Protein AF-A0A497FU48-F1 (afdb_monomer_lite)

Sequence (142 aa):
MNELLNKIKEYREAVRKAKQLGEEIARTIAEAVKPVIPDIKYSVGWAEAGVDTLCFYSDSMDVTKRGRYLAEEFAKSKKSLHDALREAAEKFAEKYVYFEDVVTEIFPKLKGYIDCPYGIHLTYSEAEEVRKLLKQLRGDGE

Secondary structure (DSSP, 8-state):
--HHHHHHHHHHHHHHHHHHHHHHHHHHHHHHHTTT-TT-EEEE--SSS-TT-EEEE-TTTBHHHHTHHHHHHHHH--S-HHHHHHHHHHHHHTTEEEHHHHHHHH-GGGTTSEE-TT-BEEEHHHHHHHHHHHHHHHT---

Radius of gyration: 19.18 Å; chains: 1; bounding box: 49×30×54 Å

Foldseek 3Di:
DDPVVVVVVVVVVVLVVLLVVLCVVLVVLQVLLCVLQVQKDWHQDDPPGDNLAIEIEGPVQQCVVVVPVLVVVVVVDPDDPVVSVVVVVVVLVVFWDWPLVLLCVLVVVCVVRYHHPRTRIDGPVSSVSSNVSSCVVVVVPD

Structure (mmCIF, N/CA/C/O backbone):
data_AF-A0A497FU48-F1
#
_entry.id   AF-A0A497FU48-F1
#
loop_
_atom_site.group_PDB
_atom_site.id
_atom_site.type_symbol
_atom_site.label_atom_id
_atom_site.label_alt_id
_atom_site.label_comp_id
_atom_site.label_asym_id
_atom_site.label_entity_id
_atom_site.label_seq_id
_atom_site.pdbx_PDB_ins_code
_atom_site.Cartn_x
_atom_site.Cartn_y
_atom_site.Cartn_z
_atom_site.occupancy
_atom_site.B_iso_or_equiv
_atom_site.auth_seq_id
_atom_site.auth_comp_id
_atom_site.auth_asym_id
_atom_site.auth_atom_id
_atom_site.pdbx_PDB_model_num
ATOM 1 N N . MET A 1 1 ? -17.727 14.032 35.687 1.00 64.12 1 MET A N 1
ATOM 2 C CA . MET A 1 1 ? -16.733 13.382 34.800 1.00 64.12 1 MET A CA 1
ATOM 3 C C . MET A 1 1 ? -16.087 14.482 33.968 1.00 64.12 1 MET A C 1
ATOM 5 O O . MET A 1 1 ? -16.825 15.304 33.449 1.00 64.12 1 MET A O 1
ATOM 9 N N . ASN A 1 2 ? -14.755 14.590 33.953 1.00 90.00 2 ASN A N 1
ATOM 10 C CA . ASN A 1 2 ? -14.038 15.715 33.334 1.00 90.00 2 ASN A CA 1
ATOM 11 C C . ASN A 1 2 ? -14.168 15.659 31.797 1.00 90.00 2 ASN A C 1
ATOM 13 O O . ASN A 1 2 ? -13.774 14.663 31.195 1.00 90.00 2 ASN A O 1
ATOM 17 N N . GLU A 1 3 ? -14.710 16.709 31.174 1.00 95.62 3 GLU A N 1
ATOM 18 C CA . GLU A 1 3 ? -14.955 16.799 29.724 1.00 95.62 3 GLU A CA 1
ATOM 19 C C . GLU A 1 3 ? -13.692 16.517 28.896 1.00 95.62 3 GLU A C 1
ATOM 21 O O . GLU A 1 3 ? -13.741 15.795 27.899 1.00 95.62 3 GLU A O 1
ATOM 26 N N . LEU A 1 4 ? -12.537 17.011 29.352 1.00 96.56 4 LEU A N 1
ATOM 27 C CA . LEU A 1 4 ? -11.259 16.778 28.684 1.00 96.56 4 LEU A CA 1
ATOM 28 C C . LEU A 1 4 ? -10.878 15.290 28.679 1.00 96.56 4 LEU A C 1
ATOM 30 O O . LEU A 1 4 ? -10.379 14.790 27.674 1.00 96.56 4 LEU A O 1
ATOM 34 N N . LEU A 1 5 ? -11.146 14.559 29.768 1.00 97.06 5 LEU A N 1
ATOM 35 C CA . LEU A 1 5 ? -10.840 13.125 29.843 1.00 97.06 5 LEU A CA 1
ATOM 36 C C . LEU A 1 5 ? -11.694 12.310 28.864 1.00 97.06 5 LEU A C 1
ATOM 38 O O . LEU A 1 5 ? -11.187 11.358 28.271 1.00 97.06 5 LEU A O 1
ATOM 42 N N . ASN A 1 6 ? -12.953 12.702 28.650 1.00 96.69 6 ASN A N 1
ATOM 43 C CA . ASN A 1 6 ? -13.811 12.065 27.648 1.00 96.69 6 ASN A CA 1
ATOM 44 C C . ASN A 1 6 ? -13.285 12.323 26.231 1.00 96.69 6 ASN A C 1
ATOM 46 O O . ASN A 1 6 ? -13.096 11.372 25.478 1.00 96.69 6 ASN A O 1
ATOM 50 N N . LYS A 1 7 ? -12.932 13.575 25.907 1.00 97.88 7 LYS A N 1
ATOM 51 C CA . LYS A 1 7 ? -12.340 13.929 24.604 1.00 97.88 7 LYS A CA 1
ATOM 52 C C . LYS A 1 7 ? -11.029 13.185 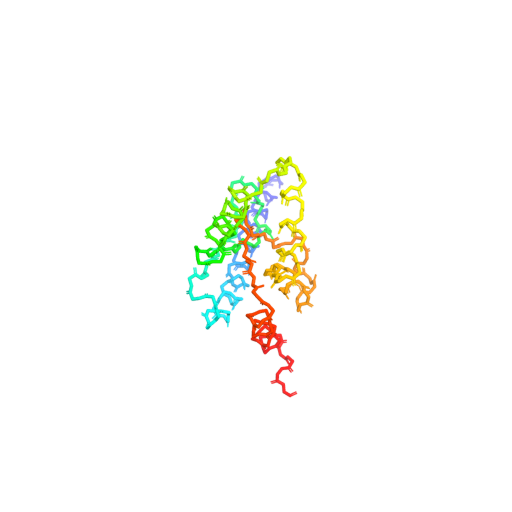24.336 1.00 97.88 7 LYS A C 1
ATOM 54 O O . LYS A 1 7 ? -10.812 12.698 23.232 1.00 97.88 7 LYS A O 1
ATOM 59 N N . ILE A 1 8 ? -10.168 13.033 25.347 1.00 97.94 8 ILE A N 1
ATOM 60 C CA . ILE A 1 8 ? -8.929 12.242 25.234 1.00 97.94 8 ILE A CA 1
ATOM 61 C C . ILE A 1 8 ? -9.243 10.768 24.945 1.00 97.94 8 ILE A C 1
ATOM 63 O O . ILE A 1 8 ? -8.560 10.140 24.135 1.00 97.94 8 ILE A O 1
ATOM 67 N N . LYS A 1 9 ? -10.265 10.199 25.594 1.00 97.75 9 LYS A N 1
ATOM 68 C CA . LYS A 1 9 ? -10.692 8.817 25.346 1.00 97.75 9 LYS A CA 1
ATOM 69 C C . LYS A 1 9 ? -11.194 8.641 23.910 1.00 97.75 9 LYS A C 1
ATOM 71 O O . LYS A 1 9 ? -10.703 7.751 23.220 1.00 97.75 9 LYS A O 1
ATOM 76 N N . GLU A 1 10 ? -12.093 9.512 23.459 1.00 97.94 10 GLU A N 1
ATOM 77 C CA . GLU A 1 10 ? -12.638 9.498 22.095 1.00 97.94 10 GLU A CA 1
ATOM 78 C C . GLU A 1 10 ? -11.531 9.640 21.044 1.00 97.94 10 GLU A C 1
ATOM 80 O O . GLU A 1 10 ? -11.474 8.867 20.089 1.00 97.94 10 GLU A O 1
ATOM 85 N N . TYR A 1 11 ? -10.585 10.560 21.260 1.00 97.38 11 TYR A N 1
ATOM 86 C CA . TYR A 1 11 ? -9.424 10.726 20.386 1.00 97.38 11 TYR A CA 1
ATOM 87 C C . TYR A 1 11 ? -8.598 9.435 20.275 1.00 97.38 11 TYR A C 1
ATOM 89 O O . TYR A 1 11 ? -8.271 8.996 19.174 1.00 97.38 11 TYR A O 1
ATOM 97 N N . ARG A 1 12 ? -8.291 8.774 21.400 1.00 97.44 12 ARG A N 1
ATOM 98 C CA . ARG A 1 12 ? -7.524 7.515 21.390 1.00 97.44 12 ARG A CA 1
ATOM 99 C C . ARG A 1 12 ? -8.262 6.383 20.679 1.00 97.44 12 ARG A C 1
ATOM 101 O O . ARG A 1 12 ? -7.623 5.558 20.027 1.00 97.44 12 ARG A O 1
ATOM 108 N N . GLU A 1 13 ? -9.582 6.324 20.819 1.00 97.88 13 GLU A N 1
ATOM 109 C CA . GLU A 1 13 ? -10.419 5.349 20.117 1.00 97.88 13 GLU A CA 1
ATOM 110 C C . GLU A 1 13 ? -10.430 5.613 18.607 1.00 97.88 13 GLU A C 1
ATOM 112 O O . GLU A 1 13 ? -10.241 4.675 17.831 1.00 97.88 13 GLU A O 1
ATOM 117 N N . ALA A 1 14 ? -10.542 6.877 18.189 1.00 97.31 14 ALA A N 1
ATOM 118 C CA . ALA A 1 14 ? -10.461 7.270 16.786 1.00 97.31 14 ALA A CA 1
ATOM 119 C C . ALA A 1 14 ? -9.098 6.922 16.166 1.00 97.31 14 ALA A C 1
ATOM 121 O O . ALA A 1 14 ? -9.054 6.304 15.106 1.00 97.31 14 ALA A O 1
ATOM 122 N N . VAL A 1 15 ? -7.993 7.227 16.857 1.00 96.56 15 VAL A N 1
ATOM 123 C CA . VAL A 1 15 ? -6.630 6.871 16.417 1.00 96.56 15 VAL A CA 1
ATOM 124 C C . VAL A 1 15 ? -6.470 5.355 16.281 1.00 96.56 15 VAL A C 1
ATOM 126 O O . VAL A 1 15 ? -5.935 4.876 15.283 1.00 96.56 15 VAL A O 1
ATOM 129 N N . ARG A 1 16 ? -6.969 4.573 17.251 1.00 95.94 16 ARG A N 1
ATOM 130 C CA . ARG A 1 16 ? -6.937 3.104 17.167 1.00 95.94 16 ARG A CA 1
ATOM 131 C C . ARG A 1 16 ? -7.724 2.600 15.958 1.00 95.94 16 ARG A C 1
ATOM 133 O O . ARG A 1 16 ? -7.231 1.728 15.250 1.00 95.94 16 ARG A O 1
ATOM 140 N N . LYS A 1 17 ? -8.919 3.144 15.725 1.00 97.12 17 LYS A N 1
ATOM 141 C CA . LYS A 1 17 ? -9.769 2.752 14.598 1.00 97.12 17 LYS A CA 1
ATOM 142 C C . LYS A 1 17 ? -9.131 3.110 13.254 1.00 97.12 17 LYS A C 1
ATOM 144 O O . LYS A 1 17 ? -9.146 2.281 12.351 1.00 97.12 17 LYS A O 1
ATOM 149 N N . ALA A 1 18 ? -8.544 4.302 13.139 1.00 96.19 18 ALA A N 1
ATOM 150 C CA . ALA A 1 18 ? -7.810 4.723 11.947 1.00 96.19 18 ALA A CA 1
ATOM 151 C C . ALA A 1 18 ? -6.657 3.759 11.646 1.00 96.19 18 ALA A C 1
ATOM 153 O O . ALA A 1 18 ? -6.554 3.264 10.529 1.00 96.19 18 ALA A O 1
ATOM 154 N N . LYS A 1 19 ? -5.868 3.401 12.668 1.00 95.88 19 LYS A N 1
ATOM 155 C CA . LYS A 1 19 ? -4.775 2.436 12.527 1.00 95.88 19 LYS A CA 1
ATOM 156 C C . LYS A 1 19 ? -5.257 1.057 12.072 1.00 95.88 19 LYS A C 1
ATOM 158 O O . LYS A 1 19 ? -4.681 0.503 11.148 1.00 95.88 19 LYS A O 1
ATOM 163 N N . GLN A 1 20 ? -6.312 0.522 12.689 1.00 96.44 20 GLN A N 1
ATOM 164 C CA . GLN A 1 20 ? -6.870 -0.786 12.320 1.00 96.44 20 GLN A CA 1
ATOM 165 C C . GLN A 1 20 ? -7.344 -0.813 10.863 1.00 96.44 20 GLN A C 1
ATOM 167 O O . GLN A 1 20 ? -6.958 -1.699 10.108 1.00 96.44 20 GLN A O 1
ATOM 172 N N . LEU A 1 21 ? -8.119 0.194 10.448 1.00 97.56 21 LEU A N 1
ATOM 173 C CA . LEU A 1 21 ? -8.589 0.299 9.066 1.00 97.56 21 LEU A CA 1
ATOM 174 C C . LEU A 1 21 ? -7.426 0.485 8.088 1.00 97.56 21 LEU A C 1
ATOM 176 O O . LEU A 1 21 ? -7.402 -0.147 7.036 1.00 97.56 21 LEU A O 1
ATOM 180 N N . GLY A 1 22 ? -6.443 1.316 8.438 1.00 97.25 22 GLY A N 1
ATOM 181 C CA . GLY A 1 22 ? -5.246 1.501 7.626 1.00 97.25 22 GLY A CA 1
ATOM 182 C C . GLY A 1 22 ? -4.453 0.205 7.458 1.00 97.25 22 GLY A C 1
ATOM 183 O O . GLY A 1 22 ? -4.027 -0.109 6.351 1.00 97.25 22 GLY A O 1
ATOM 184 N N . GLU A 1 23 ? -4.299 -0.585 8.525 1.00 97.12 23 GLU A N 1
ATOM 185 C CA . GLU A 1 23 ? -3.592 -1.869 8.486 1.00 97.12 23 GLU A CA 1
ATOM 186 C C . GLU A 1 23 ? -4.331 -2.870 7.597 1.00 97.12 23 GLU A C 1
ATOM 188 O O . GLU A 1 23 ? -3.701 -3.573 6.812 1.00 97.12 23 GLU A O 1
ATOM 193 N N . GLU A 1 24 ? -5.661 -2.911 7.674 1.00 97.62 24 GLU A N 1
ATOM 194 C CA . GLU A 1 24 ? -6.491 -3.757 6.817 1.00 97.62 24 GLU A CA 1
ATOM 195 C C . GLU A 1 24 ? -6.378 -3.371 5.337 1.00 97.62 24 GLU A C 1
ATOM 197 O O . GLU A 1 24 ? -6.154 -4.247 4.496 1.00 97.62 24 GLU A O 1
ATOM 202 N N . ILE A 1 25 ? -6.480 -2.076 5.019 1.00 97.69 25 ILE A N 1
ATOM 203 C CA . ILE A 1 25 ? -6.349 -1.558 3.649 1.00 97.69 25 ILE A CA 1
ATOM 204 C C . ILE A 1 25 ? -4.949 -1.854 3.103 1.00 97.69 25 ILE A C 1
ATOM 206 O O . ILE A 1 25 ? -4.816 -2.457 2.037 1.00 97.69 25 ILE A O 1
ATOM 210 N N . ALA A 1 26 ? -3.905 -1.471 3.842 1.00 97.38 26 ALA A N 1
ATOM 211 C CA . ALA A 1 26 ? -2.526 -1.624 3.399 1.00 97.38 26 ALA A CA 1
ATOM 212 C C . ALA A 1 26 ? -2.144 -3.099 3.224 1.00 97.38 26 ALA A C 1
ATOM 214 O O . ALA A 1 26 ? -1.535 -3.460 2.217 1.00 97.38 26 ALA A O 1
ATOM 215 N N . ARG A 1 27 ? -2.588 -3.973 4.138 1.00 97.88 27 ARG A N 1
ATOM 216 C CA . ARG A 1 27 ? -2.423 -5.424 4.004 1.00 97.88 27 ARG A CA 1
ATOM 217 C C . ARG A 1 27 ? -3.077 -5.958 2.741 1.00 97.88 27 ARG A C 1
ATOM 219 O O . ARG A 1 27 ? -2.437 -6.702 2.010 1.00 97.88 27 ARG A O 1
ATOM 226 N N . THR A 1 28 ? -4.327 -5.577 2.489 1.00 98.00 28 THR A N 1
ATOM 227 C CA . THR A 1 28 ? -5.104 -6.082 1.348 1.00 98.00 28 THR A CA 1
ATOM 228 C C . THR A 1 28 ? -4.451 -5.685 0.026 1.00 98.00 28 THR A C 1
ATOM 230 O O . THR A 1 28 ? -4.275 -6.525 -0.855 1.00 98.00 28 THR A O 1
ATOM 233 N N . ILE A 1 29 ? -4.020 -4.425 -0.089 1.00 98.06 29 ILE A N 1
ATOM 234 C CA . ILE A 1 29 ? -3.275 -3.934 -1.254 1.00 98.06 29 ILE A CA 1
ATOM 235 C C . ILE A 1 29 ? -1.960 -4.705 -1.403 1.00 98.06 29 ILE A C 1
ATOM 237 O O . ILE A 1 29 ? -1.689 -5.238 -2.477 1.00 98.06 29 ILE A O 1
ATOM 241 N N . ALA A 1 30 ? -1.166 -4.809 -0.332 1.00 97.88 30 ALA A N 1
ATOM 242 C CA . ALA A 1 30 ? 0.121 -5.499 -0.356 1.00 97.88 30 ALA A CA 1
ATOM 243 C C . ALA A 1 30 ? -0.027 -6.972 -0.766 1.00 97.88 30 ALA A C 1
ATOM 245 O O . ALA A 1 30 ? 0.712 -7.454 -1.617 1.00 97.88 30 ALA A O 1
ATOM 246 N N . GLU A 1 31 ? -0.997 -7.692 -0.200 1.00 98.00 31 GLU A N 1
ATOM 247 C CA . GLU A 1 31 ? -1.258 -9.096 -0.521 1.00 98.00 31 GLU A CA 1
ATOM 248 C C . GLU A 1 31 ? -1.666 -9.299 -1.979 1.00 98.00 31 GLU A C 1
ATOM 250 O O . GLU A 1 31 ? -1.170 -10.230 -2.613 1.00 98.00 31 GLU A O 1
ATOM 255 N N . ALA A 1 32 ? -2.505 -8.422 -2.533 1.00 97.94 32 ALA A N 1
ATOM 256 C CA . ALA A 1 32 ? -2.935 -8.546 -3.920 1.00 97.94 32 ALA A CA 1
ATOM 257 C C . ALA A 1 32 ? -1.812 -8.304 -4.927 1.00 97.94 32 ALA A C 1
ATOM 259 O O . ALA A 1 32 ? -1.810 -8.929 -5.982 1.00 97.94 32 ALA A O 1
ATOM 260 N N . VAL A 1 33 ? -0.853 -7.428 -4.613 1.00 97.69 33 VAL A N 1
ATOM 261 C CA . VAL A 1 33 ? 0.242 -7.084 -5.536 1.00 97.69 33 VAL A CA 1
ATOM 262 C C . VAL A 1 33 ? 1.499 -7.932 -5.337 1.00 97.69 33 VAL A C 1
ATOM 264 O O . VAL A 1 33 ? 2.414 -7.851 -6.156 1.00 97.69 33 VAL A O 1
ATOM 267 N N . LYS A 1 34 ? 1.540 -8.807 -4.319 1.00 97.00 34 LYS A N 1
ATOM 268 C CA . LYS A 1 34 ? 2.638 -9.769 -4.093 1.00 97.00 34 LYS A CA 1
ATOM 269 C C . LYS A 1 34 ? 3.050 -10.598 -5.316 1.00 97.00 34 LYS A C 1
ATOM 271 O O . LYS A 1 34 ? 4.242 -10.872 -5.424 1.00 97.00 34 LYS A O 1
ATOM 276 N N . PRO A 1 35 ? 2.154 -11.009 -6.236 1.00 97.31 35 PRO A N 1
ATOM 277 C CA . PRO A 1 35 ? 2.575 -11.710 -7.449 1.00 97.31 35 PRO A CA 1
ATOM 278 C C . PRO A 1 35 ? 3.570 -10.916 -8.311 1.00 97.31 35 PRO A C 1
ATOM 280 O O . PRO A 1 35 ? 4.391 -11.529 -8.986 1.00 97.31 35 PRO A O 1
ATOM 283 N N . VAL A 1 36 ? 3.521 -9.579 -8.257 1.00 96.44 36 VAL A N 1
ATOM 284 C CA . VAL A 1 36 ? 4.407 -8.668 -9.007 1.00 96.44 36 VAL A CA 1
ATOM 285 C C . VAL A 1 36 ? 5.522 -8.111 -8.121 1.00 96.44 36 VAL A C 1
ATOM 287 O O . VAL A 1 36 ? 6.658 -7.967 -8.565 1.00 96.44 36 VAL A O 1
ATOM 290 N N . ILE A 1 37 ? 5.219 -7.820 -6.851 1.00 95.56 37 ILE A N 1
ATOM 291 C CA . ILE A 1 37 ? 6.165 -7.276 -5.868 1.00 95.56 37 ILE A CA 1
ATOM 292 C C . ILE A 1 37 ? 6.242 -8.226 -4.656 1.00 95.56 37 ILE A C 1
ATOM 294 O O . ILE A 1 37 ? 5.620 -7.965 -3.624 1.00 95.56 37 ILE A O 1
ATOM 298 N N . PRO A 1 38 ? 6.979 -9.350 -4.738 1.00 96.38 38 PRO A N 1
ATOM 299 C CA . PRO A 1 38 ? 6.916 -10.408 -3.722 1.00 96.38 38 PRO A CA 1
ATOM 300 C C . PRO A 1 38 ? 7.362 -9.980 -2.323 1.00 96.38 38 PRO A C 1
ATOM 302 O O . PRO A 1 38 ? 6.900 -10.534 -1.325 1.00 96.38 38 PRO A O 1
ATOM 305 N N . ASP A 1 39 ? 8.262 -9.002 -2.244 1.00 95.69 39 ASP A N 1
ATOM 306 C CA . ASP A 1 39 ? 8.836 -8.487 -1.004 1.00 95.69 39 ASP A CA 1
ATOM 307 C C . ASP A 1 39 ? 8.161 -7.200 -0.508 1.00 95.69 39 ASP A C 1
ATOM 309 O O . ASP A 1 39 ? 8.704 -6.540 0.382 1.00 95.69 39 ASP A O 1
ATOM 313 N N . ILE A 1 40 ? 6.992 -6.838 -1.057 1.00 96.38 40 ILE A N 1
ATOM 314 C CA . ILE A 1 40 ? 6.253 -5.660 -0.603 1.00 96.38 40 ILE A CA 1
ATOM 315 C C . ILE A 1 40 ? 5.880 -5.787 0.875 1.00 96.38 40 ILE A C 1
ATOM 317 O O . ILE A 1 40 ? 5.344 -6.795 1.348 1.00 96.38 40 ILE A O 1
ATOM 321 N N . LYS A 1 41 ? 6.163 -4.721 1.610 1.00 96.00 41 LYS A N 1
ATOM 322 C CA . LYS A 1 41 ? 5.836 -4.538 3.017 1.00 96.00 41 LYS A CA 1
ATOM 323 C C . LYS A 1 41 ? 5.048 -3.246 3.175 1.00 96.00 41 LYS A C 1
ATOM 325 O O . LYS A 1 41 ? 5.062 -2.381 2.298 1.00 96.00 41 LYS A O 1
ATOM 330 N N . TYR A 1 42 ? 4.365 -3.128 4.306 1.00 96.25 42 TYR A N 1
ATOM 331 C CA . TYR A 1 42 ? 3.565 -1.956 4.617 1.00 96.25 42 TYR A CA 1
ATOM 332 C C . TYR A 1 42 ? 3.648 -1.575 6.097 1.00 96.25 42 TYR A C 1
ATOM 334 O O . TYR A 1 42 ? 4.038 -2.382 6.946 1.00 96.25 42 TYR A O 1
ATOM 342 N N . SER A 1 43 ? 3.262 -0.339 6.399 1.00 95.12 43 SER A N 1
ATOM 343 C CA . SER A 1 43 ? 3.000 0.155 7.753 1.00 95.12 43 SER A CA 1
ATOM 344 C C . SER A 1 43 ? 1.950 1.267 7.726 1.00 95.12 43 SER A C 1
ATOM 346 O O . SER A 1 43 ? 1.676 1.843 6.677 1.00 95.12 43 SER A O 1
ATOM 348 N N . VAL A 1 44 ? 1.358 1.571 8.884 1.00 95.44 44 VAL A N 1
ATOM 349 C CA . VAL A 1 44 ? 0.473 2.733 9.058 1.00 95.44 44 VAL A CA 1
ATOM 350 C C . VAL A 1 44 ? 1.159 3.744 9.959 1.00 95.44 44 VAL A C 1
ATOM 352 O O . VAL A 1 44 ? 1.420 3.451 11.132 1.00 95.44 44 VAL A O 1
ATOM 355 N N . GLY A 1 45 ? 1.441 4.915 9.396 1.00 87.81 45 GLY A N 1
ATOM 356 C CA . GLY A 1 45 ? 2.311 5.920 9.991 1.00 87.81 45 GLY A CA 1
ATOM 357 C C . GLY A 1 45 ? 3.761 5.450 10.156 1.00 87.81 45 GLY A C 1
ATOM 358 O O . GLY A 1 45 ? 4.088 4.262 10.067 1.00 87.81 45 GLY A O 1
ATOM 359 N N . TRP A 1 46 ? 4.647 6.410 10.408 1.00 79.38 46 TRP A N 1
ATOM 360 C CA . TRP A 1 46 ? 6.050 6.192 10.782 1.00 79.38 46 TRP A CA 1
ATOM 361 C C . TRP A 1 46 ? 6.587 7.447 11.487 1.00 79.38 46 TRP A C 1
ATOM 363 O O . TRP A 1 46 ? 5.800 8.224 12.019 1.00 79.38 46 TRP A O 1
ATOM 373 N N . ALA A 1 47 ? 7.907 7.642 11.557 1.00 75.12 47 ALA A N 1
ATOM 374 C CA . ALA A 1 47 ? 8.486 8.787 12.266 1.00 75.12 47 ALA A CA 1
ATOM 375 C C . ALA A 1 47 ? 8.019 10.144 11.700 1.00 75.12 47 ALA A C 1
ATOM 377 O O . ALA A 1 47 ? 7.859 11.090 12.469 1.00 75.12 47 ALA A O 1
ATOM 378 N N . GLU A 1 48 ? 7.777 10.218 10.386 1.00 78.25 48 GLU A N 1
ATOM 379 C CA . GLU A 1 48 ? 7.464 11.467 9.678 1.00 78.25 48 GLU A CA 1
ATOM 380 C C . GLU A 1 48 ? 6.027 11.536 9.134 1.00 78.25 48 GLU A C 1
ATOM 382 O O . GLU A 1 48 ? 5.560 12.631 8.827 1.00 78.25 48 GLU A O 1
ATOM 387 N N . ALA A 1 49 ? 5.293 10.414 9.071 1.00 83.44 49 ALA A N 1
ATOM 388 C CA . ALA A 1 49 ? 3.896 10.401 8.622 1.00 83.44 49 ALA A CA 1
ATOM 389 C C . ALA A 1 49 ? 2.907 9.973 9.712 1.00 83.44 49 ALA A C 1
ATOM 391 O O . ALA A 1 49 ? 3.190 9.113 10.553 1.00 83.44 49 ALA A O 1
ATOM 392 N N . GLY A 1 50 ? 1.727 10.594 9.669 1.00 89.25 50 GLY A N 1
ATOM 393 C CA . GLY A 1 50 ? 0.662 10.426 10.649 1.00 89.25 50 GLY A CA 1
ATOM 394 C C . GLY A 1 50 ? -0.025 9.061 10.595 1.00 89.25 50 GLY A C 1
ATOM 395 O O . GLY A 1 50 ? 0.207 8.238 9.712 1.00 89.25 50 GLY A O 1
ATOM 396 N N . VAL A 1 51 ? -0.920 8.822 11.560 1.00 91.88 51 VAL A N 1
ATOM 397 C CA . VAL A 1 51 ? -1.721 7.582 11.662 1.00 91.88 51 VAL A CA 1
ATOM 398 C C . VAL A 1 51 ? -2.682 7.372 10.481 1.00 91.88 51 VAL A C 1
ATOM 400 O O . VAL A 1 51 ? -3.275 6.309 10.333 1.00 91.88 51 VAL A O 1
ATOM 403 N N . ASP A 1 52 ? -2.857 8.393 9.656 1.00 92.00 52 ASP A N 1
ATOM 404 C CA . ASP A 1 52 ? -3.661 8.414 8.443 1.00 92.00 52 ASP A CA 1
ATOM 405 C C . ASP A 1 52 ? -2.881 8.006 7.184 1.00 92.00 52 ASP A C 1
ATOM 407 O O . ASP A 1 52 ? -3.491 7.821 6.136 1.00 92.00 52 ASP A O 1
ATOM 411 N N . THR A 1 53 ? -1.559 7.830 7.268 1.00 95.81 53 THR A N 1
ATOM 412 C CA . THR A 1 53 ? -0.718 7.506 6.106 1.00 95.81 53 THR A CA 1
ATOM 413 C C . THR A 1 53 ? -0.446 6.006 5.991 1.00 95.81 53 THR A C 1
ATOM 415 O O . THR A 1 53 ? -0.018 5.361 6.951 1.00 95.81 53 THR A O 1
ATOM 418 N N . LEU A 1 54 ? -0.658 5.455 4.797 1.00 96.75 54 LEU A N 1
ATOM 419 C CA . LEU A 1 54 ? -0.352 4.080 4.413 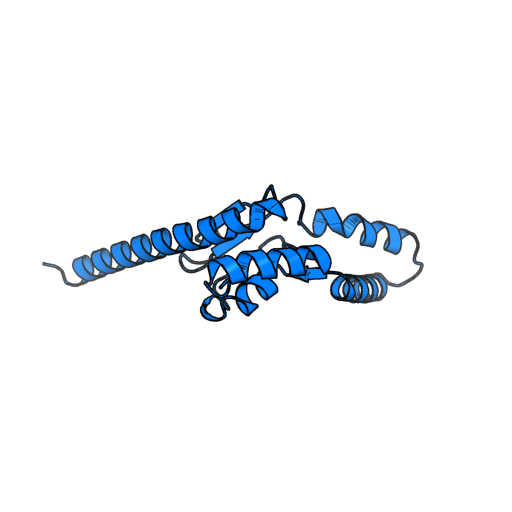1.00 96.75 54 LEU A CA 1
ATOM 420 C C . LEU A 1 54 ? 1.002 4.053 3.706 1.00 96.75 54 LEU A C 1
ATOM 422 O O . LEU A 1 54 ? 1.133 4.510 2.571 1.00 96.75 54 LEU A O 1
ATOM 426 N N . CYS A 1 55 ? 2.011 3.506 4.370 1.00 95.31 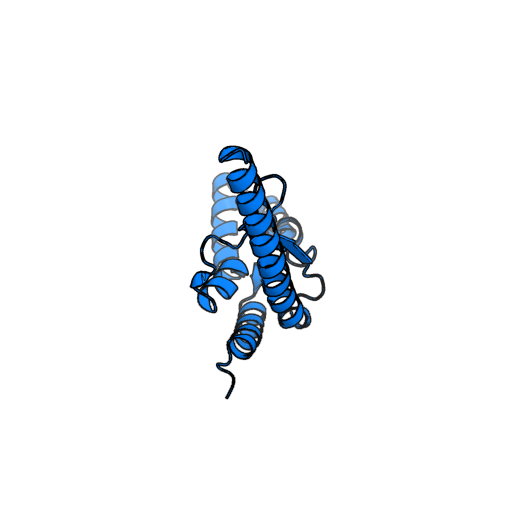55 CYS A N 1
ATOM 427 C CA . CYS A 1 55 ? 3.355 3.441 3.822 1.00 95.31 55 CYS A CA 1
ATOM 428 C C . CYS A 1 55 ? 3.584 2.087 3.149 1.00 95.31 55 CYS A C 1
ATOM 430 O O . CYS A 1 55 ? 3.317 1.051 3.762 1.00 95.31 55 CYS A O 1
ATOM 432 N N . PHE A 1 56 ? 4.140 2.084 1.937 1.00 95.44 56 PHE A N 1
ATOM 433 C CA . PHE A 1 56 ? 4.565 0.870 1.235 1.00 95.44 56 PHE A CA 1
ATOM 434 C C . PHE A 1 56 ? 6.051 0.923 0.904 1.00 95.44 56 PHE A C 1
ATOM 436 O O . PHE A 1 56 ? 6.590 1.956 0.514 1.00 95.44 56 PHE A O 1
ATOM 443 N N . TYR A 1 57 ? 6.731 -0.211 1.049 1.00 93.31 57 TYR A N 1
ATOM 444 C CA . TYR A 1 57 ? 8.153 -0.318 0.739 1.00 93.31 57 TYR A CA 1
ATOM 445 C C . TYR A 1 57 ? 8.508 -1.719 0.241 1.00 93.31 57 TYR A C 1
ATOM 447 O O . TYR A 1 57 ? 7.894 -2.713 0.625 1.00 93.31 57 TYR A O 1
ATOM 455 N N . SER A 1 58 ? 9.504 -1.793 -0.636 1.00 92.38 58 SER A N 1
ATOM 456 C CA . SER A 1 58 ? 10.040 -3.036 -1.190 1.00 92.38 58 SER A CA 1
ATOM 457 C C . SER A 1 58 ? 11.527 -2.839 -1.463 1.00 92.38 58 SER A C 1
ATOM 459 O O . SER A 1 58 ? 11.930 -1.843 -2.061 1.00 92.38 58 SER A O 1
ATOM 461 N N . ASP A 1 59 ? 12.341 -3.795 -1.020 1.00 88.19 59 ASP A N 1
ATOM 462 C CA . ASP A 1 59 ? 13.786 -3.761 -1.216 1.00 88.19 59 ASP A CA 1
ATOM 463 C C . ASP A 1 59 ? 14.155 -3.995 -2.688 1.00 88.19 59 ASP A C 1
ATOM 465 O O . ASP A 1 59 ? 15.175 -3.486 -3.150 1.00 88.19 59 ASP A O 1
ATOM 469 N N . SER A 1 60 ? 13.349 -4.766 -3.421 1.00 85.12 60 SER A N 1
ATOM 470 C CA . SER A 1 60 ? 13.561 -5.081 -4.838 1.00 85.12 60 SER A CA 1
ATOM 471 C C . SER A 1 60 ? 13.110 -3.968 -5.797 1.00 85.12 60 SER A C 1
ATOM 473 O O . SER A 1 60 ? 13.595 -3.890 -6.934 1.00 85.12 60 SER A O 1
ATOM 475 N N . MET A 1 61 ? 12.215 -3.091 -5.336 1.00 81.69 61 MET A N 1
ATOM 476 C CA . MET A 1 61 ? 11.642 -1.982 -6.114 1.00 81.69 61 MET A CA 1
ATOM 477 C C . MET A 1 61 ? 12.239 -0.609 -5.770 1.00 81.69 61 MET A C 1
ATOM 479 O O . MET A 1 61 ? 11.876 0.389 -6.396 1.00 81.69 61 MET A O 1
ATOM 483 N N . ASP A 1 62 ? 13.159 -0.569 -4.805 1.00 78.12 62 ASP A N 1
ATOM 484 C CA . ASP A 1 62 ? 13.873 0.627 -4.356 1.00 78.12 62 ASP A CA 1
ATOM 485 C C . ASP A 1 62 ? 14.730 1.227 -5.489 1.00 78.12 62 ASP A C 1
ATOM 487 O O . ASP A 1 62 ? 15.606 0.569 -6.073 1.00 78.12 62 ASP A O 1
ATOM 491 N N . VAL A 1 63 ? 14.499 2.507 -5.795 1.00 66.00 63 VAL A N 1
ATOM 492 C CA . VAL A 1 63 ? 15.212 3.237 -6.858 1.00 66.00 63 VAL A CA 1
ATOM 493 C C . VAL A 1 63 ? 16.686 3.425 -6.574 1.00 66.00 63 VAL A C 1
ATOM 495 O O . VAL A 1 63 ? 17.475 3.479 -7.509 1.00 66.00 63 VAL A O 1
ATOM 498 N N . THR A 1 64 ? 17.104 3.473 -5.314 1.00 64.19 64 THR A N 1
ATOM 499 C CA . THR A 1 64 ? 18.529 3.563 -4.981 1.00 64.19 64 THR A CA 1
ATOM 500 C C . THR A 1 64 ? 19.268 2.292 -5.406 1.00 64.19 64 THR A C 1
ATOM 502 O O . THR A 1 64 ? 20.435 2.342 -5.798 1.00 64.19 64 THR A O 1
ATOM 505 N N . LYS A 1 65 ? 18.567 1.148 -5.430 1.00 62.50 65 LYS A N 1
ATOM 506 C CA . LYS A 1 65 ? 19.108 -0.153 -5.846 1.00 62.50 65 LYS A CA 1
ATOM 507 C C . LYS A 1 65 ? 18.919 -0.422 -7.342 1.00 62.50 65 LYS A C 1
ATOM 509 O O . LYS A 1 65 ? 19.841 -0.965 -7.964 1.00 62.50 65 LYS A O 1
ATOM 514 N N . ARG A 1 66 ? 17.777 -0.024 -7.929 1.00 62.69 66 ARG A N 1
ATOM 515 C CA . ARG A 1 66 ? 17.504 -0.088 -9.387 1.00 62.69 66 ARG A CA 1
ATOM 516 C C . ARG A 1 66 ? 18.291 0.979 -10.174 1.00 62.69 66 ARG A C 1
ATOM 518 O O . ARG A 1 66 ? 18.701 0.748 -11.307 1.00 62.69 66 ARG A O 1
ATOM 525 N N . GLY A 1 67 ? 18.597 2.109 -9.543 1.00 57.28 67 GLY A N 1
ATOM 526 C CA . GLY A 1 67 ? 19.298 3.275 -10.089 1.00 57.28 67 GLY A CA 1
ATOM 527 C C . GLY A 1 67 ? 20.814 3.133 -10.226 1.00 57.28 67 GLY A C 1
ATOM 528 O O . GLY A 1 67 ? 21.472 4.093 -10.622 1.00 57.28 67 GLY A O 1
ATOM 529 N N . ARG A 1 68 ? 21.392 1.943 -9.991 1.00 53.31 68 ARG A N 1
ATOM 530 C CA . ARG A 1 68 ? 22.803 1.664 -10.339 1.00 53.31 68 ARG A CA 1
ATOM 531 C C . ARG A 1 68 ? 23.118 1.943 -11.815 1.00 53.31 68 ARG A C 1
ATOM 533 O O . ARG A 1 68 ? 24.244 2.309 -12.131 1.00 53.31 68 ARG A O 1
ATOM 540 N N . TYR A 1 69 ? 22.105 1.903 -12.682 1.00 54.16 69 TYR A N 1
ATOM 541 C CA . TYR A 1 69 ? 22.194 2.356 -14.072 1.00 54.16 69 TYR A CA 1
ATOM 542 C C . TYR A 1 69 ? 22.636 3.829 -14.211 1.00 54.16 69 TYR A C 1
ATOM 544 O O . TYR A 1 69 ? 23.451 4.155 -15.070 1.00 54.16 69 TYR A O 1
ATOM 552 N N . LEU A 1 70 ? 22.147 4.722 -13.342 1.00 54.34 70 LEU A N 1
ATOM 553 C CA . LEU A 1 70 ? 22.425 6.163 -13.403 1.00 54.34 70 LEU A CA 1
ATOM 554 C C . LEU A 1 70 ? 23.885 6.471 -13.049 1.00 54.34 70 LEU A C 1
ATOM 556 O O . LEU A 1 70 ? 24.515 7.310 -13.688 1.00 54.34 70 LEU A O 1
ATOM 560 N N . ALA A 1 71 ? 24.442 5.761 -12.062 1.00 56.22 71 ALA A N 1
ATOM 561 C CA . ALA A 1 71 ? 25.839 5.911 -11.659 1.00 56.22 71 ALA A CA 1
ATOM 562 C C . ALA A 1 71 ? 26.809 5.420 -12.751 1.00 56.22 71 ALA A C 1
ATOM 564 O O . ALA A 1 71 ? 27.839 6.049 -12.997 1.00 56.22 71 ALA A O 1
ATOM 565 N N . GLU A 1 72 ? 26.464 4.331 -13.443 1.00 57.78 72 GLU A N 1
ATOM 566 C CA . GLU A 1 72 ? 27.261 3.791 -14.550 1.00 57.78 72 GLU A CA 1
ATOM 567 C C . GLU A 1 72 ? 27.186 4.651 -15.822 1.00 57.78 72 GLU A C 1
ATOM 569 O O . GLU A 1 72 ? 28.196 4.803 -16.513 1.00 57.78 72 GLU A O 1
ATOM 574 N N . GLU A 1 73 ? 26.028 5.244 -16.139 1.00 55.09 73 GLU A N 1
ATOM 575 C CA . GLU A 1 73 ? 25.917 6.220 -17.235 1.00 55.09 73 GLU A CA 1
ATOM 576 C C . GLU A 1 73 ? 26.638 7.528 -16.906 1.00 55.09 73 GLU A C 1
ATOM 578 O O . GLU A 1 73 ? 27.330 8.081 -17.765 1.00 55.09 73 GLU A O 1
ATOM 583 N N . PHE A 1 74 ? 26.554 7.988 -15.653 1.00 59.44 74 PHE A N 1
ATOM 584 C CA . PHE A 1 74 ? 27.286 9.164 -15.197 1.00 59.44 74 PHE A CA 1
ATOM 585 C C . PHE A 1 74 ? 28.800 8.978 -15.343 1.00 59.44 74 PHE A C 1
ATOM 587 O O . PHE A 1 74 ? 29.467 9.842 -15.910 1.00 59.44 74 PHE A O 1
ATOM 594 N N . ALA A 1 75 ? 29.330 7.817 -14.936 1.00 60.06 75 ALA A N 1
ATOM 595 C CA . ALA A 1 75 ? 30.749 7.477 -15.073 1.00 60.06 75 ALA A CA 1
ATOM 596 C C . ALA A 1 75 ? 31.248 7.475 -16.534 1.00 60.06 75 ALA A C 1
ATOM 598 O O . ALA A 1 75 ? 32.444 7.634 -16.778 1.00 60.06 75 ALA A O 1
ATOM 599 N N . LYS A 1 76 ? 30.345 7.315 -17.511 1.00 60.50 76 LYS A N 1
ATOM 600 C CA . LYS A 1 76 ? 30.653 7.341 -18.951 1.00 60.50 76 LYS A CA 1
ATOM 601 C C . LYS A 1 76 ? 30.472 8.725 -19.585 1.00 60.50 76 LYS A C 1
ATOM 603 O O . LYS A 1 76 ? 30.913 8.930 -20.717 1.00 60.50 76 LYS A O 1
ATOM 608 N N . SER A 1 77 ? 29.842 9.678 -18.896 1.00 62.91 77 SER A N 1
ATOM 609 C CA . SER A 1 77 ? 29.522 11.000 -19.441 1.00 62.91 77 SER A CA 1
ATOM 610 C C . SER A 1 77 ? 30.553 12.056 -19.012 1.00 62.91 77 SER A C 1
ATOM 612 O O . SER A 1 77 ? 30.905 12.158 -17.842 1.00 62.91 77 SER A O 1
ATOM 614 N N . LYS A 1 78 ? 31.000 12.910 -19.944 1.00 64.50 78 LYS A N 1
ATOM 615 C CA . LYS A 1 78 ? 31.777 14.133 -19.635 1.00 64.50 78 LYS A CA 1
ATOM 616 C C . LYS A 1 78 ? 30.881 15.344 -19.296 1.00 64.50 78 LYS A C 1
ATOM 618 O O . LYS A 1 78 ? 31.346 16.480 -19.369 1.00 64.50 78 LYS A O 1
ATOM 623 N N . LYS A 1 79 ? 29.587 15.132 -19.019 1.00 66.62 79 LYS A N 1
ATOM 624 C CA . LYS A 1 79 ? 28.611 16.206 -18.755 1.00 66.62 79 LYS A CA 1
ATOM 625 C C . LYS A 1 79 ? 28.704 16.702 -17.309 1.00 66.62 79 LYS A C 1
ATOM 627 O O . LYS A 1 79 ? 29.252 16.026 -16.441 1.00 66.62 79 LYS A O 1
ATOM 632 N N . SER A 1 80 ? 28.146 17.888 -17.056 1.00 75.94 80 SER A N 1
ATOM 633 C CA . SER A 1 80 ? 27.948 18.376 -15.690 1.00 75.94 80 SER A CA 1
ATOM 634 C C . SER A 1 80 ? 27.037 17.410 -14.916 1.00 75.94 80 SER A C 1
ATOM 636 O O . SER A 1 80 ? 26.142 16.790 -15.498 1.00 75.94 80 SER A O 1
ATOM 638 N N . LEU A 1 81 ? 27.252 17.287 -13.602 1.00 68.44 81 LEU A N 1
ATOM 639 C CA . LEU A 1 81 ? 26.442 16.424 -12.732 1.00 68.44 81 LEU A CA 1
ATOM 640 C C . LEU A 1 81 ? 24.946 16.743 -12.834 1.00 68.44 81 LEU A C 1
ATOM 642 O O . LEU A 1 81 ? 24.126 15.836 -12.908 1.00 68.44 81 LEU A O 1
ATOM 646 N N . HIS A 1 82 ? 24.604 18.027 -12.906 1.00 72.12 82 HIS A N 1
ATOM 647 C CA . HIS A 1 82 ? 23.222 18.480 -13.006 1.00 72.12 82 HIS A CA 1
ATOM 648 C C . HIS A 1 82 ? 22.544 18.016 -14.306 1.00 72.12 82 HIS A C 1
ATOM 650 O O . HIS A 1 82 ? 21.441 17.473 -14.268 1.00 72.12 82 HIS A O 1
ATOM 656 N N . ASP A 1 83 ? 23.205 18.178 -15.456 1.00 77.00 83 ASP A N 1
ATOM 657 C CA . ASP A 1 83 ? 22.614 17.817 -16.752 1.00 77.00 83 ASP A CA 1
ATOM 658 C C . ASP A 1 83 ? 22.480 16.306 -16.923 1.00 77.00 83 ASP A C 1
ATOM 660 O O . ASP A 1 83 ? 21.481 15.829 -17.459 1.00 77.00 83 ASP A O 1
ATOM 664 N N . ALA A 1 84 ? 23.470 15.554 -16.439 1.00 71.69 84 ALA A N 1
ATOM 665 C CA . ALA A 1 84 ? 23.427 14.102 -16.481 1.00 71.69 84 ALA A CA 1
ATOM 666 C C . ALA A 1 84 ? 22.327 13.541 -15.570 1.00 71.69 84 ALA A C 1
ATOM 668 O O . ALA A 1 84 ? 21.592 12.655 -15.993 1.00 71.69 84 ALA A O 1
ATOM 669 N N . LEU A 1 85 ? 22.163 14.082 -14.355 1.00 70.75 85 LEU A N 1
ATOM 670 C CA . LEU A 1 85 ? 21.083 13.673 -13.453 1.00 70.75 85 LEU A CA 1
ATOM 671 C C . LEU A 1 85 ? 19.704 13.987 -14.035 1.00 70.75 85 LEU A C 1
ATOM 673 O O . LEU A 1 85 ? 18.809 13.152 -13.944 1.00 70.75 85 LEU A O 1
ATOM 677 N N . ARG A 1 86 ? 19.538 15.153 -14.669 1.00 74.56 86 ARG A N 1
ATOM 678 C CA . ARG A 1 86 ? 18.268 15.545 -15.287 1.00 74.56 86 ARG A CA 1
ATOM 679 C C . ARG A 1 86 ? 17.878 14.625 -16.442 1.00 74.56 86 ARG A C 1
ATOM 681 O O . ARG A 1 86 ? 16.784 14.078 -16.429 1.00 74.56 86 ARG A O 1
ATOM 688 N N . GLU A 1 87 ? 18.774 14.410 -17.403 1.00 72.81 87 GLU A N 1
ATOM 689 C CA . GLU A 1 87 ? 18.507 13.533 -18.554 1.00 72.81 87 GLU A CA 1
ATOM 690 C C . GLU A 1 87 ? 18.227 12.092 -18.110 1.00 72.81 87 GLU A C 1
ATOM 692 O O . GLU A 1 87 ? 17.368 11.401 -18.658 1.00 72.81 87 GLU A O 1
ATOM 697 N N . ALA A 1 88 ? 18.952 11.624 -17.099 1.00 69.75 88 ALA A N 1
ATOM 698 C CA . ALA A 1 88 ? 18.792 10.272 -16.610 1.00 69.75 88 ALA A CA 1
ATOM 699 C C . ALA A 1 88 ? 17.488 10.108 -15.800 1.00 69.75 88 ALA A C 1
ATOM 701 O O . ALA A 1 88 ? 16.836 9.073 -15.920 1.00 69.75 88 ALA A O 1
ATOM 702 N N . ALA A 1 89 ? 17.051 11.141 -15.070 1.00 68.06 89 ALA A N 1
ATOM 703 C CA . ALA A 1 89 ? 15.726 11.201 -14.454 1.00 68.06 89 ALA A CA 1
ATOM 704 C C . ALA A 1 89 ? 14.596 11.248 -15.499 1.00 68.06 89 ALA A C 1
ATOM 706 O O . ALA A 1 89 ? 13.603 10.546 -15.334 1.00 68.06 89 ALA A O 1
ATOM 707 N N . GLU A 1 90 ? 14.758 12.001 -16.594 1.00 72.62 90 GLU A N 1
ATOM 708 C CA . GLU A 1 90 ? 13.801 12.041 -17.714 1.00 72.62 90 GLU A CA 1
ATOM 709 C C . GLU A 1 90 ? 13.647 10.645 -18.349 1.00 72.62 90 GLU A C 1
ATOM 711 O O . GLU A 1 90 ? 12.539 10.115 -18.420 1.00 72.62 90 GLU A O 1
ATOM 716 N N . LYS A 1 91 ? 14.756 9.974 -18.693 1.00 71.38 91 LYS A N 1
ATOM 717 C CA . LYS A 1 91 ? 14.735 8.595 -19.227 1.00 71.38 91 LYS A CA 1
ATOM 718 C C . LYS A 1 91 ? 14.186 7.565 -18.240 1.00 71.38 91 LYS A C 1
ATOM 720 O O . LYS A 1 91 ? 13.692 6.516 -18.652 1.00 71.38 91 LYS A O 1
ATOM 725 N N . PHE A 1 92 ? 14.345 7.808 -16.942 1.00 70.06 92 PHE A N 1
ATOM 726 C CA . PHE A 1 92 ? 13.807 6.941 -15.902 1.00 70.06 92 PHE A CA 1
ATOM 727 C C . PHE A 1 92 ? 12.289 7.127 -15.777 1.00 70.06 92 PHE A C 1
ATOM 729 O O . PHE A 1 92 ? 11.557 6.141 -15.769 1.00 70.06 92 PHE A O 1
ATOM 736 N N . ALA A 1 93 ? 11.805 8.369 -15.786 1.00 66.56 93 ALA A N 1
ATOM 737 C CA . ALA A 1 93 ? 10.377 8.685 -15.813 1.00 66.56 93 ALA A CA 1
ATOM 738 C C . ALA A 1 93 ? 9.679 8.164 -17.085 1.00 66.56 93 ALA A C 1
ATOM 740 O O . ALA A 1 93 ? 8.526 7.753 -17.029 1.00 66.56 93 ALA A O 1
ATOM 741 N N . GLU A 1 94 ? 10.387 8.099 -18.216 1.00 71.19 94 GLU A N 1
ATOM 742 C CA . GLU A 1 94 ? 9.899 7.464 -19.451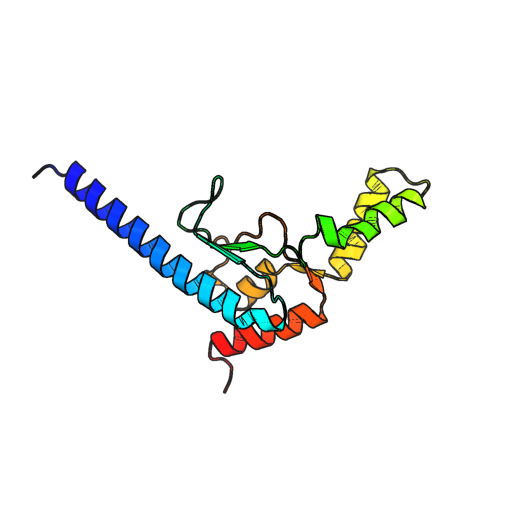 1.00 71.19 94 GLU A CA 1
ATOM 743 C C . GLU A 1 94 ? 9.790 5.936 -19.376 1.00 71.19 94 GLU A C 1
ATOM 745 O O . GLU A 1 94 ? 9.298 5.330 -20.320 1.00 71.19 94 GLU A O 1
ATOM 750 N N . LYS A 1 95 ? 10.298 5.281 -18.327 1.00 77.19 95 LYS A N 1
ATOM 751 C CA . LYS A 1 95 ? 10.334 3.809 -18.228 1.00 77.19 95 LYS A CA 1
ATOM 752 C C . LYS A 1 95 ? 9.602 3.255 -17.019 1.00 77.19 95 LYS A C 1
ATOM 754 O O . LYS A 1 95 ? 9.240 2.075 -17.029 1.00 77.19 95 LYS A O 1
ATOM 759 N N . TYR A 1 96 ? 9.428 4.075 -15.990 1.00 84.44 96 TYR A N 1
ATOM 760 C CA . TYR A 1 96 ? 8.908 3.652 -14.705 1.00 84.44 96 TYR A CA 1
ATOM 761 C C . TYR A 1 96 ? 7.720 4.503 -14.268 1.00 84.44 96 TYR A C 1
ATOM 763 O O . TYR A 1 96 ? 7.653 5.702 -14.523 1.00 84.44 96 TYR A O 1
ATOM 771 N N . VAL A 1 97 ? 6.803 3.860 -13.559 1.00 90.06 97 VAL A N 1
ATOM 772 C CA . VAL A 1 97 ? 5.625 4.452 -12.933 1.00 90.06 97 VAL A CA 1
ATOM 773 C C . VAL A 1 97 ? 5.734 4.231 -11.429 1.00 90.06 97 VAL A C 1
ATOM 775 O O . VAL A 1 97 ? 6.157 3.160 -10.981 1.00 90.06 97 VAL A O 1
ATOM 778 N N . TYR A 1 98 ? 5.351 5.228 -10.636 1.00 91.69 98 TYR A N 1
ATOM 779 C CA . TYR A 1 98 ? 5.310 5.076 -9.188 1.00 91.69 98 TYR A CA 1
ATOM 780 C C . TYR A 1 98 ? 4.128 4.203 -8.779 1.00 91.69 98 TYR A C 1
ATOM 782 O O . TYR A 1 98 ? 3.009 4.356 -9.269 1.00 91.69 98 TYR A O 1
ATOM 790 N N . PHE A 1 99 ? 4.364 3.298 -7.834 1.00 95.06 99 PHE A N 1
ATOM 791 C CA . PHE A 1 99 ? 3.301 2.479 -7.257 1.00 95.06 99 PHE A CA 1
ATOM 792 C C . PHE A 1 99 ? 2.176 3.329 -6.652 1.00 95.06 99 PHE A C 1
ATOM 794 O O . PHE A 1 99 ? 1.007 2.998 -6.829 1.00 95.06 99 PHE A O 1
ATOM 801 N N . GLU A 1 100 ? 2.512 4.444 -5.998 1.00 95.06 100 GLU A N 1
ATOM 802 C CA . GLU A 1 100 ? 1.535 5.391 -5.449 1.00 95.06 100 GLU A CA 1
ATOM 803 C C . GLU A 1 100 ? 0.568 5.913 -6.520 1.00 95.06 100 GLU A C 1
ATOM 805 O O . GLU A 1 100 ? -0.648 5.896 -6.311 1.00 95.06 100 GLU A O 1
ATOM 810 N N . ASP A 1 101 ? 1.080 6.310 -7.686 1.00 95.06 101 ASP A N 1
ATOM 811 C CA . ASP A 1 101 ? 0.249 6.786 -8.795 1.00 95.06 101 ASP A CA 1
ATOM 812 C C . ASP A 1 101 ? -0.710 5.689 -9.265 1.00 95.06 101 ASP A C 1
ATOM 814 O O . ASP A 1 101 ? -1.899 5.933 -9.462 1.00 95.06 101 ASP A O 1
ATOM 818 N N . VAL A 1 102 ? -0.221 4.449 -9.377 1.00 96.88 102 VAL A N 1
ATOM 819 C CA . VAL A 1 102 ? -1.055 3.304 -9.767 1.00 96.88 102 VAL A CA 1
ATOM 820 C C . VAL A 1 102 ? -2.155 3.043 -8.737 1.00 96.88 102 VAL A C 1
ATOM 822 O O . VAL A 1 102 ? -3.317 2.871 -9.107 1.00 96.88 102 VAL A O 1
ATOM 825 N N . VAL A 1 103 ? -1.823 3.023 -7.444 1.00 97.12 103 VAL A N 1
ATOM 826 C CA . VAL A 1 103 ? -2.818 2.778 -6.392 1.00 97.12 103 VAL A CA 1
ATOM 827 C C . VAL A 1 103 ? -3.842 3.909 -6.341 1.00 97.12 103 VAL A C 1
ATOM 829 O O . VAL A 1 103 ? -5.038 3.634 -6.257 1.00 97.12 103 VAL A O 1
ATOM 832 N N . THR A 1 104 ? -3.410 5.168 -6.420 1.00 96.56 104 THR A N 1
ATOM 833 C CA . THR A 1 104 ? -4.310 6.330 -6.351 1.00 96.56 104 THR A CA 1
ATOM 834 C C . THR A 1 104 ? -5.138 6.522 -7.621 1.00 96.56 104 THR A C 1
ATOM 836 O O . THR A 1 104 ? -6.244 7.051 -7.541 1.00 96.56 104 THR A O 1
ATOM 839 N N . GLU A 1 105 ? -4.693 6.025 -8.776 1.00 96.38 105 GLU A N 1
ATOM 840 C CA . GLU A 1 105 ? -5.528 5.942 -9.978 1.00 96.38 105 GLU A CA 1
ATOM 841 C C . GLU A 1 105 ? -6.721 4.994 -9.768 1.00 96.38 105 GLU A C 1
ATOM 843 O O . GLU A 1 105 ? -7.861 5.323 -10.109 1.00 96.38 105 GLU A O 1
ATOM 848 N N . ILE A 1 106 ? -6.480 3.816 -9.181 1.00 97.31 106 ILE A N 1
ATOM 849 C CA . ILE A 1 106 ? -7.532 2.815 -8.949 1.00 97.31 106 ILE A CA 1
ATOM 850 C C . ILE A 1 106 ? -8.389 3.166 -7.727 1.00 97.31 106 ILE A C 1
ATOM 852 O O . ILE A 1 106 ? -9.610 2.989 -7.753 1.00 97.31 106 ILE A O 1
ATOM 856 N N . PHE A 1 107 ? -7.789 3.736 -6.685 1.00 96.75 107 PHE A N 1
ATOM 857 C CA . PHE A 1 107 ? -8.460 4.162 -5.460 1.00 96.75 107 PHE A CA 1
ATOM 858 C C . PHE A 1 107 ? -8.231 5.661 -5.196 1.00 96.75 107 PHE A C 1
ATOM 860 O O . PHE A 1 107 ? -7.495 6.019 -4.274 1.00 96.75 107 PHE A O 1
ATOM 867 N N . PRO A 1 108 ? -8.918 6.570 -5.920 1.00 96.94 108 PRO A N 1
ATOM 868 C CA . PRO A 1 108 ? -8.696 8.018 -5.804 1.00 96.94 108 PRO A CA 1
ATOM 869 C C . PRO A 1 108 ? -8.864 8.596 -4.397 1.00 96.94 108 PRO A C 1
ATOM 871 O O . PRO A 1 108 ? -8.261 9.613 -4.066 1.00 96.94 108 PRO A O 1
ATOM 874 N N . LYS A 1 109 ? -9.659 7.940 -3.540 1.00 96.56 109 LYS A N 1
ATOM 875 C CA . LYS A 1 109 ? -9.855 8.343 -2.138 1.00 96.56 109 LYS A CA 1
ATOM 876 C C . LYS A 1 109 ? -8.610 8.163 -1.263 1.00 96.56 109 LYS A C 1
ATOM 878 O O . LYS A 1 109 ? -8.591 8.696 -0.162 1.00 96.56 109 LYS A O 1
ATOM 883 N N . LEU A 1 110 ? -7.599 7.433 -1.736 1.00 95.88 110 LEU A N 1
ATOM 884 C CA . LEU A 1 110 ? -6.317 7.268 -1.051 1.00 95.88 110 LEU A CA 1
ATOM 885 C C . LEU A 1 110 ? -5.282 8.327 -1.458 1.00 95.88 110 LEU A C 1
ATOM 887 O O . LEU A 1 110 ? -4.165 8.309 -0.949 1.00 95.88 110 LEU A O 1
ATOM 891 N N . LYS A 1 111 ? -5.623 9.262 -2.356 1.00 96.12 111 LYS A N 1
ATOM 892 C CA . LYS A 1 111 ? -4.709 10.337 -2.754 1.00 96.12 111 LYS A CA 1
ATOM 893 C C . LYS A 1 111 ? -4.331 11.202 -1.547 1.00 96.12 111 LYS A C 1
ATOM 895 O O . LYS A 1 111 ? -5.212 11.744 -0.886 1.00 96.12 111 LYS A O 1
ATOM 900 N N . GLY A 1 112 ? -3.028 11.342 -1.297 1.00 93.81 112 GLY A N 1
ATOM 901 C CA . GLY A 1 112 ? -2.487 12.047 -0.128 1.00 93.81 112 GLY A CA 1
ATOM 902 C C . GLY A 1 112 ? -2.449 11.218 1.160 1.00 93.81 112 GLY A C 1
ATOM 903 O O . GLY A 1 112 ? -2.023 11.734 2.185 1.00 93.81 112 GLY A O 1
ATOM 904 N N . TYR A 1 113 ? -2.870 9.950 1.109 1.00 95.69 113 TYR A N 1
ATOM 905 C CA . TYR A 1 113 ? -2.809 9.000 2.226 1.00 95.69 113 TYR A CA 1
ATOM 906 C C . TYR A 1 113 ? -1.862 7.830 1.953 1.00 95.69 113 TYR A C 1
ATOM 908 O O . TYR A 1 113 ? -1.818 6.888 2.738 1.00 95.69 113 TYR A O 1
ATOM 916 N N . ILE A 1 114 ? -1.136 7.850 0.838 1.00 94.94 114 ILE A N 1
ATOM 917 C CA . ILE A 1 114 ? -0.139 6.840 0.493 1.00 94.94 114 ILE A CA 1
ATOM 918 C C . ILE A 1 114 ? 1.222 7.507 0.504 1.00 94.94 114 ILE A C 1
ATOM 920 O O . ILE A 1 114 ? 1.362 8.630 0.036 1.00 94.94 114 ILE A O 1
ATOM 924 N N . ASP A 1 115 ? 2.202 6.794 1.038 1.00 93.19 115 ASP A N 1
ATOM 925 C CA . ASP A 1 115 ? 3.597 7.197 0.993 1.00 93.19 115 ASP A CA 1
ATOM 926 C C . ASP A 1 115 ? 4.465 5.991 0.615 1.00 93.19 115 ASP A C 1
ATOM 928 O O . ASP A 1 115 ? 4.240 4.858 1.053 1.00 93.19 115 ASP A O 1
ATOM 932 N N . CYS A 1 116 ? 5.463 6.227 -0.225 1.00 91.12 116 CYS A N 1
ATOM 933 C CA . CYS A 1 116 ? 6.472 5.247 -0.600 1.00 91.12 116 CYS A CA 1
ATOM 934 C C . CYS A 1 116 ? 7.843 5.852 -0.273 1.00 91.12 116 CYS A C 1
ATOM 936 O O . CYS A 1 116 ? 8.498 6.361 -1.181 1.00 91.12 116 CYS A O 1
ATOM 938 N N . PRO A 1 117 ? 8.311 5.797 0.989 1.00 83.56 117 PRO A N 1
ATOM 939 C CA . PRO A 1 117 ? 9.427 6.624 1.468 1.00 83.56 117 PRO A CA 1
ATOM 940 C C . PRO A 1 117 ? 10.756 6.390 0.731 1.00 83.56 117 PRO A C 1
ATOM 942 O O . PRO A 1 117 ? 11.589 7.287 0.642 1.00 83.56 117 PRO A O 1
ATOM 945 N N . TYR A 1 118 ? 10.954 5.193 0.172 1.00 80.94 118 TYR A N 1
ATOM 946 C CA . TYR A 1 118 ? 12.127 4.843 -0.646 1.00 80.94 118 TYR A CA 1
ATOM 947 C C . TYR A 1 118 ? 11.805 4.730 -2.147 1.00 80.94 118 TYR A C 1
ATOM 949 O O . TYR A 1 118 ? 12.668 4.390 -2.954 1.00 80.94 118 TYR A O 1
ATOM 957 N N . GLY A 1 119 ? 10.553 5.014 -2.511 1.00 85.56 119 GLY A N 1
ATOM 958 C CA . GLY A 1 119 ? 9.984 4.886 -3.843 1.00 85.56 119 GLY A CA 1
ATOM 959 C C . GLY A 1 119 ? 9.861 3.434 -4.317 1.00 85.56 119 GLY A C 1
ATOM 960 O O . GLY A 1 119 ? 10.842 2.701 -4.404 1.00 85.56 119 GLY A O 1
ATOM 961 N N . ILE A 1 120 ? 8.652 3.022 -4.698 1.00 91.50 120 ILE A N 1
ATOM 962 C CA . ILE A 1 120 ? 8.416 1.751 -5.398 1.00 91.50 120 ILE A CA 1
ATOM 963 C C . ILE A 1 120 ? 8.185 2.078 -6.871 1.00 91.50 120 ILE A C 1
ATOM 965 O O . ILE A 1 120 ? 7.179 2.699 -7.220 1.00 91.50 120 ILE A O 1
ATOM 969 N N . HIS A 1 121 ? 9.117 1.654 -7.721 1.00 89.75 121 HIS A N 1
ATOM 970 C CA . HIS A 1 121 ? 9.120 1.992 -9.142 1.00 89.75 121 HIS A CA 1
ATOM 971 C C . HIS A 1 121 ? 8.865 0.758 -9.987 1.00 89.75 121 HIS A C 1
ATOM 973 O O . HIS A 1 121 ? 9.672 -0.174 -10.004 1.00 89.75 121 HIS A O 1
ATOM 979 N N . LEU A 1 122 ? 7.760 0.786 -10.718 1.00 90.19 122 LEU A N 1
ATOM 980 C CA . LEU A 1 122 ? 7.312 -0.294 -11.579 1.00 90.19 122 LEU A CA 1
ATOM 981 C C . LEU A 1 122 ? 7.638 0.032 -13.029 1.00 90.19 122 LEU A C 1
ATOM 983 O O . LEU A 1 122 ? 7.392 1.142 -13.482 1.00 90.19 122 LEU A O 1
ATOM 987 N N . THR A 1 123 ? 8.154 -0.930 -13.780 1.00 89.75 123 THR A N 1
ATOM 988 C CA . THR A 1 123 ? 8.136 -0.868 -15.247 1.00 89.75 123 THR A CA 1
ATOM 989 C C . THR A 1 123 ? 6.693 -0.794 -15.747 1.00 89.75 123 THR A C 1
ATOM 991 O O . THR A 1 123 ? 5.766 -1.178 -15.035 1.00 89.75 123 THR A O 1
ATOM 994 N N . TYR A 1 124 ? 6.474 -0.368 -16.993 1.00 89.62 124 TYR A N 1
ATOM 995 C CA . TY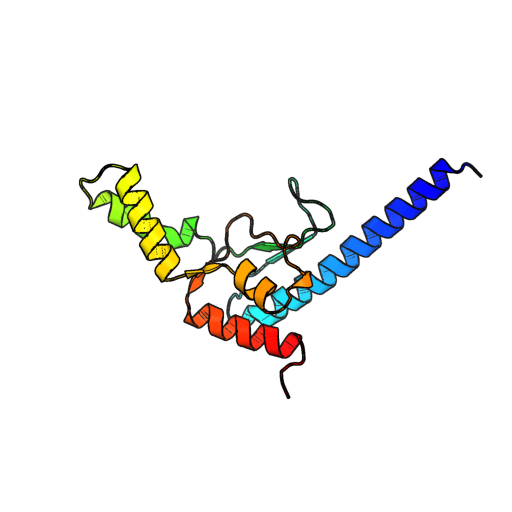R A 1 124 ? 5.116 -0.350 -17.552 1.00 89.62 124 TYR A CA 1
ATOM 996 C C . TYR A 1 124 ? 4.411 -1.709 -17.501 1.00 89.62 124 TYR A C 1
ATOM 998 O O . TYR A 1 124 ? 3.231 -1.761 -17.174 1.00 89.62 124 TYR A O 1
ATOM 1006 N N . SER A 1 125 ? 5.115 -2.813 -17.772 1.00 90.88 125 SER A N 1
ATOM 1007 C CA . SER A 1 125 ? 4.516 -4.150 -17.686 1.00 90.88 125 SER A CA 1
ATOM 1008 C C . SER A 1 125 ? 4.137 -4.523 -16.252 1.00 90.88 125 SER A C 1
ATOM 1010 O O . SER A 1 125 ? 3.024 -4.988 -16.028 1.00 90.88 125 SER A O 1
ATOM 1012 N N . GLU A 1 126 ? 5.016 -4.261 -15.275 1.00 94.06 126 GLU A N 1
ATOM 1013 C CA . GLU A 1 126 ? 4.707 -4.476 -13.851 1.00 94.06 126 GLU A CA 1
ATOM 1014 C C . GLU A 1 126 ? 3.515 -3.597 -13.416 1.00 94.06 126 GLU A C 1
ATOM 1016 O O . GLU A 1 126 ? 2.621 -4.058 -12.708 1.00 94.06 126 GLU A O 1
ATOM 1021 N N . ALA A 1 127 ? 3.458 -2.342 -13.874 1.00 95.25 127 ALA A N 1
ATOM 1022 C CA . ALA A 1 127 ? 2.372 -1.417 -13.567 1.00 95.25 127 ALA A CA 1
ATOM 1023 C C . ALA A 1 127 ? 1.026 -1.884 -14.143 1.00 95.25 127 ALA A C 1
ATOM 1025 O O . ALA A 1 127 ? 0.016 -1.806 -13.446 1.00 95.25 127 ALA A O 1
ATOM 1026 N N . GLU A 1 128 ? 0.991 -2.403 -15.373 1.00 95.94 128 GLU A N 1
ATOM 1027 C CA . GLU A 1 128 ? -0.228 -2.966 -15.972 1.00 95.94 128 GLU A CA 1
ATOM 1028 C C . GLU A 1 128 ? -0.734 -4.200 -15.213 1.00 95.94 128 GLU A C 1
ATOM 1030 O O . GLU A 1 128 ? -1.936 -4.332 -14.957 1.00 95.94 128 GLU A O 1
ATOM 1035 N N . GLU A 1 129 ? 0.170 -5.079 -14.775 1.00 96.81 129 GLU A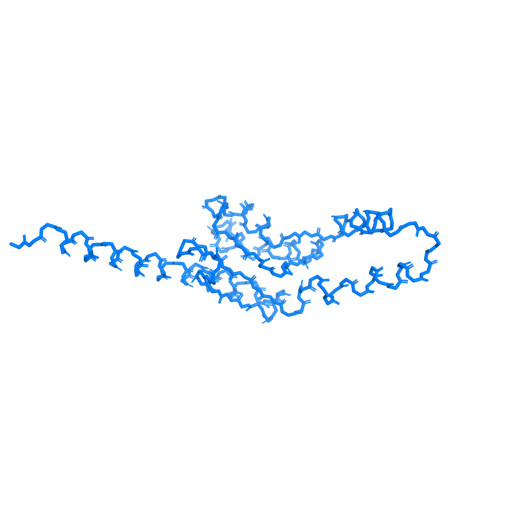 N 1
ATOM 1036 C CA . GLU A 1 129 ? -0.195 -6.228 -13.943 1.00 96.81 129 GLU A CA 1
ATOM 1037 C C . GLU A 1 129 ? -0.745 -5.790 -12.581 1.00 96.81 129 GLU A C 1
ATOM 1039 O O . GLU A 1 129 ? -1.802 -6.267 -12.157 1.00 96.81 129 GLU A O 1
ATOM 1044 N N . VAL A 1 130 ? -0.100 -4.819 -11.927 1.00 97.44 130 VAL A N 1
ATOM 1045 C CA . VAL A 1 130 ? -0.594 -4.236 -10.672 1.00 97.44 130 VAL A CA 1
ATOM 1046 C C . VAL A 1 130 ? -1.967 -3.589 -10.870 1.00 97.44 130 VAL A C 1
ATOM 1048 O O . VAL A 1 130 ? -2.875 -3.855 -10.084 1.00 97.44 130 VAL A O 1
ATOM 1051 N N . ARG A 1 131 ? -2.180 -2.807 -11.938 1.00 97.44 131 ARG A N 1
ATOM 1052 C CA . ARG A 1 131 ? -3.495 -2.219 -12.263 1.00 97.44 131 ARG A CA 1
ATOM 1053 C C . ARG A 1 131 ? -4.570 -3.291 -12.364 1.00 97.44 131 ARG A C 1
ATOM 1055 O O . ARG A 1 131 ? -5.656 -3.112 -11.818 1.00 97.44 131 ARG A O 1
ATOM 1062 N N . LYS A 1 132 ? -4.285 -4.401 -13.050 1.00 96.88 132 LYS A N 1
ATOM 1063 C CA . LYS A 1 132 ? -5.227 -5.518 -13.189 1.00 96.88 132 LYS A CA 1
ATOM 1064 C C . LYS A 1 132 ? -5.596 -6.110 -11.826 1.00 96.88 132 LYS A C 1
ATOM 1066 O O . LYS A 1 132 ? -6.781 -6.270 -11.544 1.00 96.88 132 LYS A O 1
ATOM 1071 N N . LEU A 1 133 ? -4.602 -6.383 -10.982 1.00 97.12 133 LEU A N 1
ATOM 1072 C CA . LEU A 1 133 ? -4.804 -6.951 -9.644 1.00 97.12 133 LEU A CA 1
ATOM 1073 C C . LEU A 1 133 ? -5.614 -6.007 -8.740 1.00 97.12 133 LEU A C 1
ATOM 1075 O O . LEU A 1 133 ? -6.554 -6.429 -8.069 1.00 97.12 133 LEU A O 1
ATOM 1079 N N . LEU A 1 134 ? -5.313 -4.707 -8.767 1.00 96.69 134 LEU A N 1
ATOM 1080 C CA . LEU A 1 134 ? -6.029 -3.714 -7.965 1.00 96.69 134 LEU A CA 1
ATOM 1081 C C . LEU A 1 134 ? -7.462 -3.463 -8.463 1.00 96.69 134 LEU A C 1
ATOM 1083 O O . LEU A 1 134 ? -8.362 -3.269 -7.648 1.00 96.69 134 LEU A O 1
ATOM 1087 N N . LYS A 1 135 ? -7.714 -3.505 -9.779 1.00 96.00 135 LYS A N 1
ATOM 1088 C CA . LYS A 1 135 ? -9.078 -3.421 -10.341 1.00 96.00 135 LYS A CA 1
ATOM 1089 C C . LYS A 1 135 ? -9.943 -4.612 -9.925 1.00 96.00 135 LYS A C 1
ATOM 1091 O O . LYS A 1 135 ? -11.112 -4.431 -9.595 1.00 96.00 135 LYS A O 1
ATOM 1096 N N . GLN A 1 136 ? -9.359 -5.812 -9.872 1.00 94.31 136 GLN A N 1
ATOM 1097 C CA . GLN A 1 136 ? -10.041 -6.996 -9.339 1.00 94.31 136 GLN A CA 1
ATOM 1098 C C . GLN A 1 136 ? -10.418 -6.806 -7.865 1.00 94.31 136 GLN A C 1
ATOM 1100 O O . GLN A 1 136 ? -11.559 -7.069 -7.498 1.00 94.31 136 GLN A O 1
ATOM 1105 N N . LEU A 1 137 ? -9.510 -6.267 -7.040 1.00 92.94 137 LEU A N 1
ATOM 1106 C CA . LEU A 1 137 ? -9.825 -5.918 -5.648 1.00 92.94 137 LEU A CA 1
ATOM 1107 C C . LEU A 1 137 ? -10.934 -4.867 -5.518 1.00 92.94 137 LEU A C 1
ATOM 1109 O O . LEU A 1 137 ? -11.721 -4.927 -4.577 1.00 92.94 137 LEU A O 1
ATOM 1113 N N . ARG A 1 138 ? -10.992 -3.891 -6.434 1.00 90.25 138 ARG A N 1
ATOM 1114 C CA . ARG A 1 138 ? -12.033 -2.852 -6.437 1.00 90.25 138 ARG A CA 1
ATOM 1115 C C . ARG A 1 138 ? -13.430 -3.415 -6.723 1.00 90.25 138 ARG A C 1
ATOM 1117 O O . ARG A 1 138 ? -14.413 -2.767 -6.374 1.00 90.25 138 ARG A O 1
ATOM 1124 N N . GLY A 1 139 ? -13.509 -4.609 -7.311 1.00 84.88 139 GLY A N 1
ATOM 1125 C CA . GLY A 1 139 ? -14.756 -5.218 -7.768 1.00 84.88 139 GLY A CA 1
ATOM 1126 C C . GLY A 1 139 ? -15.104 -4.882 -9.218 1.00 84.88 139 GLY A C 1
ATOM 1127 O O . GLY A 1 139 ? -16.231 -5.119 -9.629 1.00 84.88 139 GLY A O 1
ATOM 1128 N N . ASP A 1 140 ? -14.157 -4.365 -10.009 1.00 72.38 140 ASP A N 1
ATOM 1129 C CA . ASP A 1 140 ? -14.367 -4.156 -11.453 1.00 72.38 140 ASP A CA 1
ATOM 1130 C C . ASP A 1 140 ? -14.176 -5.446 -12.271 1.00 72.38 140 ASP A C 1
ATOM 1132 O O . ASP A 1 140 ? -14.189 -5.419 -13.500 1.00 72.38 140 ASP A O 1
ATOM 1136 N N . GLY A 1 141 ? -13.875 -6.556 -11.597 1.00 55.56 141 GLY A N 1
ATOM 1137 C CA . GLY A 1 141 ? -13.646 -7.859 -12.202 1.00 55.56 141 GLY A CA 1
ATOM 1138 C C . GLY A 1 141 ? -14.913 -8.704 -12.250 1.00 55.56 141 GLY A C 1
ATOM 1139 O O . GLY A 1 141 ? -14.926 -9.754 -11.618 1.00 55.56 141 GLY A O 1
ATOM 1140 N N . GLU A 1 142 ? -15.922 -8.254 -12.998 1.00 44.44 142 GLU A N 1
ATOM 1141 C CA . GLU A 1 142 ? -16.988 -9.083 -13.593 1.00 44.44 142 GLU A CA 1
ATOM 1142 C C . GLU A 1 142 ? -17.279 -8.612 -15.024 1.00 44.44 142 GLU A C 1
ATOM 1144 O O . GLU A 1 142 ? -17.533 -7.401 -15.219 1.00 44.44 142 GLU A O 1
#

pLDDT: mean 86.28, std 13.96, range [44.44, 98.06]